Protein AF-A0A7X6X316-F1 (afdb_monomer_lite)

Radius of gyration: 12.23 Å; chains: 1; bounding box: 34×16×23 Å

Sequence (47 aa):
MYQSLIQLQAELLQCTNCSLAKTRTRVIPGEGPADSPIMLLGEAPGG

Secondary structure (DSSP, 8-state):
--SSHHHHHHHHTT--SSGGGGT-S------S-TT-S-----SS---

pLDDT: mean 95.16, std 4.61, range [69.69, 98.0]

Foldseek 3Di:
DDPDPVRVVVCQQVDPPDPCNVPDPGRDDDDDDPPDPDDDDDDDDDD

Structure (mmCIF, N/CA/C/O backbone):
data_AF-A0A7X6X316-F1
#
_entry.id   AF-A0A7X6X316-F1
#
loop_
_atom_site.group_PDB
_atom_site.id
_atom_site.type_symbol
_atom_site.label_atom_id
_atom_site.label_alt_id
_atom_site.label_comp_id
_atom_site.label_asym_id
_atom_site.label_entity_id
_atom_site.label_seq_id
_atom_site.pdbx_PDB_ins_code
_atom_site.Cartn_x
_atom_site.Cartn_y
_atom_site.Cartn_z
_atom_site.occupancy
_atom_site.B_iso_or_equiv
_atom_site.auth_seq_id
_atom_site.auth_comp_id
_atom_site.auth_asym_id
_atom_site.auth_atom_id
_atom_site.pdbx_PDB_model_num
ATOM 1 N N . MET A 1 1 ? -8.087 -11.179 11.310 1.00 81.69 1 MET A N 1
ATOM 2 C CA . MET A 1 1 ? -9.099 -10.820 10.292 1.00 81.69 1 MET A CA 1
ATOM 3 C C . MET A 1 1 ? -9.473 -9.364 10.526 1.00 81.69 1 MET A C 1
ATOM 5 O O . MET A 1 1 ? -9.819 -9.034 11.656 1.00 81.69 1 MET A O 1
ATOM 9 N N . TYR A 1 2 ? -9.293 -8.497 9.529 1.00 93.50 2 TYR A N 1
ATOM 10 C CA . TYR A 1 2 ? -9.557 -7.056 9.648 1.00 93.50 2 TYR A CA 1
ATOM 11 C C . TYR A 1 2 ? -11.059 -6.778 9.768 1.00 93.50 2 TYR A C 1
ATOM 13 O O . TYR A 1 2 ? -11.850 -7.460 9.125 1.00 93.50 2 TYR A O 1
ATOM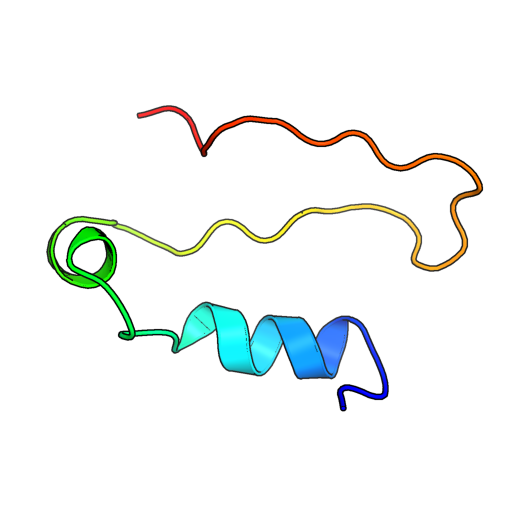 21 N N . GLN A 1 3 ? -11.438 -5.783 10.572 1.00 95.00 3 GLN A N 1
ATOM 22 C CA . GLN A 1 3 ? -12.838 -5.394 10.800 1.00 95.00 3 GLN A CA 1
ATOM 23 C C . GLN A 1 3 ? -13.251 -4.147 10.000 1.00 95.00 3 GLN A C 1
ATOM 25 O O . GLN A 1 3 ? -14.428 -3.806 9.946 1.00 95.00 3 GLN A O 1
ATOM 30 N N . SER A 1 4 ? -12.296 -3.443 9.386 1.00 95.44 4 SER A N 1
ATOM 31 C CA . SER A 1 4 ? -12.558 -2.280 8.535 1.00 95.44 4 SER A CA 1
ATOM 32 C C . SER A 1 4 ? -11.428 -2.048 7.533 1.00 95.44 4 SER A C 1
ATOM 34 O O . SER A 1 4 ? -10.294 -2.494 7.739 1.00 95.44 4 SER A O 1
ATOM 36 N N . LEU A 1 5 ? -11.721 -1.289 6.472 1.00 95.44 5 LEU A N 1
ATOM 37 C CA . LEU A 1 5 ? -10.703 -0.847 5.514 1.00 95.44 5 LEU A CA 1
ATOM 38 C C . LEU A 1 5 ? -9.655 0.065 6.164 1.00 95.44 5 LEU A C 1
ATOM 40 O O . LEU A 1 5 ? -8.490 0.001 5.794 1.00 95.44 5 LEU A O 1
ATOM 44 N N . ILE A 1 6 ? -10.035 0.837 7.188 1.00 95.06 6 ILE A N 1
ATOM 45 C CA . ILE A 1 6 ? -9.105 1.684 7.951 1.00 95.06 6 ILE A CA 1
ATOM 46 C C . ILE A 1 6 ? -8.080 0.819 8.695 1.00 95.06 6 ILE A C 1
ATOM 48 O O . ILE A 1 6 ? -6.884 1.106 8.657 1.00 95.06 6 ILE A O 1
ATOM 52 N N . GLN A 1 7 ? -8.529 -0.262 9.343 1.00 96.12 7 GLN A N 1
ATOM 53 C CA . GLN A 1 7 ? -7.632 -1.178 10.051 1.00 96.12 7 GLN A CA 1
ATOM 54 C C . GLN A 1 7 ? -6.667 -1.867 9.078 1.00 96.12 7 GLN A C 1
ATOM 56 O O . GLN A 1 7 ? -5.472 -1.946 9.353 1.00 96.12 7 GLN A O 1
ATOM 61 N N . LEU A 1 8 ? -7.176 -2.328 7.932 1.00 95.81 8 LEU A N 1
ATOM 62 C CA . LEU A 1 8 ? -6.352 -2.906 6.872 1.00 95.81 8 LEU A CA 1
ATOM 63 C C . LEU A 1 8 ? -5.326 -1.890 6.346 1.00 95.81 8 LEU A C 1
ATOM 65 O O . LEU A 1 8 ? -4.146 -2.207 6.230 1.00 95.81 8 LEU A O 1
ATOM 69 N N . GLN A 1 9 ? -5.750 -0.656 6.070 1.00 96.19 9 GLN A N 1
ATOM 70 C CA . GLN A 1 9 ? -4.881 0.399 5.555 1.00 96.19 9 GLN A CA 1
ATOM 71 C C . GLN A 1 9 ? -3.732 0.720 6.519 1.00 96.19 9 GLN A C 1
ATOM 73 O O . GLN A 1 9 ? -2.596 0.876 6.072 1.00 96.19 9 GLN A O 1
ATOM 78 N N . ALA A 1 10 ? -3.990 0.760 7.830 1.00 96.06 10 ALA A N 1
ATOM 79 C CA . ALA A 1 10 ? -2.958 0.999 8.839 1.00 96.06 10 ALA A CA 1
ATOM 80 C C . ALA A 1 10 ? -1.842 -0.064 8.823 1.00 96.06 10 ALA A C 1
ATOM 82 O O . ALA A 1 10 ? -0.670 0.277 9.003 1.00 96.06 10 ALA A O 1
ATOM 83 N N . GLU A 1 11 ? -2.189 -1.330 8.571 1.00 96.69 11 GLU A N 1
ATOM 84 C CA . GLU A 1 11 ? -1.214 -2.417 8.433 1.00 96.69 11 GLU A CA 1
ATOM 85 C C . GLU A 1 11 ? -0.489 -2.359 7.079 1.00 96.69 11 GLU A C 1
ATOM 87 O O . GLU A 1 11 ? 0.738 -2.472 7.022 1.00 96.69 11 GLU A O 1
ATOM 92 N N . LEU A 1 12 ? -1.216 -2.088 5.986 1.00 96.56 12 LEU A N 1
ATOM 93 C CA . LEU A 1 12 ? -0.635 -1.956 4.645 1.00 96.56 12 LEU A CA 1
ATOM 94 C C . LEU A 1 12 ? 0.456 -0.882 4.590 1.00 96.56 12 LEU A C 1
ATOM 96 O O . LEU A 1 12 ? 1.511 -1.126 4.004 1.00 96.56 12 LEU A O 1
ATOM 100 N N . LEU A 1 13 ? 0.239 0.275 5.226 1.00 97.00 13 LEU A N 1
ATOM 101 C CA . LEU A 1 13 ? 1.204 1.383 5.260 1.00 97.00 13 LEU A CA 1
ATOM 102 C C . LEU A 1 13 ? 2.552 0.993 5.895 1.00 97.00 13 LEU A C 1
ATOM 104 O O . LEU A 1 13 ? 3.575 1.592 5.564 1.00 97.00 13 LEU A O 1
ATOM 108 N N . GLN A 1 14 ? 2.569 -0.022 6.762 1.00 96.94 14 GLN A N 1
ATOM 109 C CA . GLN A 1 14 ? 3.759 -0.497 7.478 1.00 96.94 14 GLN A CA 1
ATOM 110 C C . GLN A 1 14 ? 4.310 -1.821 6.922 1.00 96.94 14 GLN A C 1
ATOM 112 O O . GLN A 1 14 ? 5.321 -2.321 7.406 1.00 96.94 14 GLN A O 1
ATOM 117 N N . CYS A 1 15 ? 3.679 -2.398 5.897 1.00 97.62 15 CYS A N 1
ATOM 118 C CA . CYS A 1 15 ? 3.985 -3.746 5.424 1.00 97.62 15 CYS A CA 1
ATOM 119 C C . CYS A 1 15 ? 5.409 -3.865 4.860 1.00 97.62 15 CYS A C 1
ATOM 121 O O . CYS A 1 15 ? 5.719 -3.288 3.821 1.00 97.62 15 CYS A O 1
ATOM 123 N N . THR A 1 16 ? 6.273 -4.672 5.469 1.00 97.88 16 THR A N 1
ATOM 124 C CA . THR A 1 16 ? 7.650 -4.927 4.997 1.00 97.88 16 THR A CA 1
ATOM 125 C C . THR A 1 16 ? 7.863 -6.370 4.529 1.00 97.88 16 THR A C 1
ATOM 127 O O . THR A 1 16 ? 8.994 -6.831 4.396 1.00 97.88 16 THR A O 1
ATOM 130 N N . ASN A 1 17 ? 6.777 -7.076 4.209 1.00 97.81 17 ASN A N 1
ATOM 131 C CA . ASN A 1 17 ? 6.776 -8.527 3.990 1.00 97.81 17 ASN A CA 1
ATOM 132 C C . ASN A 1 17 ? 7.432 -8.993 2.674 1.00 97.81 17 ASN A C 1
ATOM 134 O O . ASN A 1 17 ? 7.547 -10.196 2.449 1.00 97.81 17 ASN A O 1
ATOM 138 N N . CYS A 1 18 ? 7.852 -8.088 1.784 1.0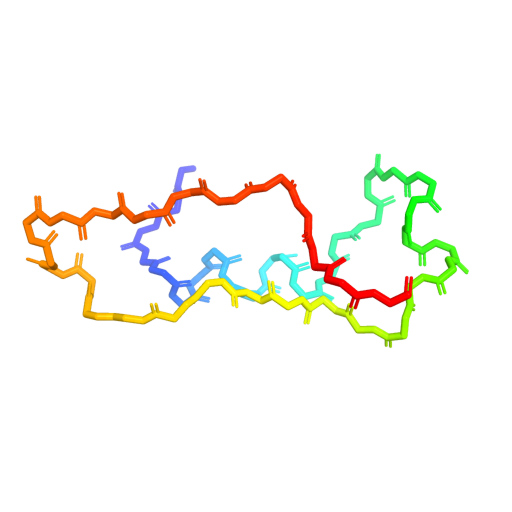0 98.00 18 CYS A N 1
ATOM 139 C CA . CYS A 1 18 ? 8.532 -8.447 0.537 1.00 98.00 18 CYS A CA 1
ATOM 140 C C . CYS A 1 18 ? 9.565 -7.396 0.103 1.00 98.00 18 CYS A C 1
ATOM 142 O O . CYS A 1 18 ? 9.654 -6.297 0.656 1.00 98.00 18 CYS A O 1
ATOM 144 N N . SER A 1 19 ? 10.348 -7.725 -0.926 1.00 97.56 19 SER A N 1
ATOM 145 C CA . SER A 1 19 ? 11.423 -6.875 -1.452 1.00 97.56 19 SER A CA 1
ATOM 146 C C . SER A 1 19 ? 10.956 -5.511 -1.968 1.00 97.56 19 SER A C 1
ATOM 148 O O . SER A 1 19 ? 11.744 -4.570 -1.922 1.00 97.56 19 SER A O 1
ATOM 150 N N . LEU A 1 20 ? 9.691 -5.360 -2.379 1.00 96.06 20 LEU A N 1
ATOM 151 C CA . LEU A 1 20 ? 9.137 -4.078 -2.841 1.00 96.06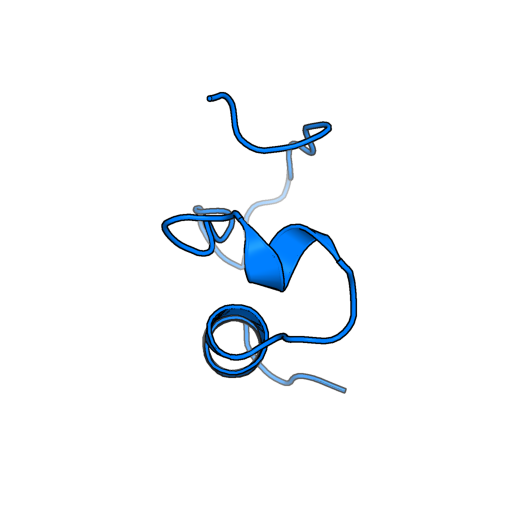 20 LEU A CA 1
ATOM 152 C C . LEU A 1 20 ? 9.195 -2.988 -1.763 1.00 96.06 20 LEU A C 1
ATOM 154 O O . LEU A 1 20 ? 9.290 -1.804 -2.081 1.00 96.06 20 LEU A O 1
ATOM 158 N N . ALA A 1 21 ? 9.187 -3.369 -0.481 1.00 97.31 21 ALA A N 1
ATOM 159 C CA . ALA A 1 21 ? 9.320 -2.424 0.624 1.00 97.31 21 ALA A CA 1
ATOM 160 C C . ALA A 1 21 ? 10.657 -1.672 0.627 1.00 97.31 21 ALA A C 1
ATOM 162 O O . ALA A 1 21 ? 10.743 -0.595 1.207 1.00 97.31 21 ALA A O 1
ATOM 163 N N . LYS A 1 22 ? 11.686 -2.229 -0.023 1.00 97.19 22 LYS A N 1
ATOM 164 C CA . LYS A 1 22 ? 13.032 -1.651 -0.065 1.00 97.19 22 LYS A CA 1
ATOM 165 C C . LYS A 1 22 ? 13.150 -0.487 -1.045 1.00 97.19 22 LYS A C 1
ATOM 167 O O . LYS A 1 22 ? 14.020 0.354 -0.862 1.00 97.19 22 LYS A O 1
ATOM 172 N N . THR A 1 23 ? 12.329 -0.471 -2.095 1.00 95.44 23 THR A N 1
ATOM 173 C CA . THR A 1 23 ? 12.467 0.474 -3.215 1.00 95.44 23 THR A CA 1
ATOM 174 C C . THR A 1 23 ? 11.271 1.402 -3.385 1.00 95.44 23 THR A C 1
ATOM 176 O O . THR A 1 23 ? 11.422 2.475 -3.961 1.00 95.44 23 THR A O 1
ATOM 179 N N . ARG A 1 24 ? 10.082 1.028 -2.895 1.00 95.19 24 ARG A N 1
ATOM 180 C CA . ARG A 1 24 ? 8.883 1.869 -3.015 1.00 95.19 24 ARG A CA 1
ATOM 181 C C . ARG A 1 24 ? 9.053 3.201 -2.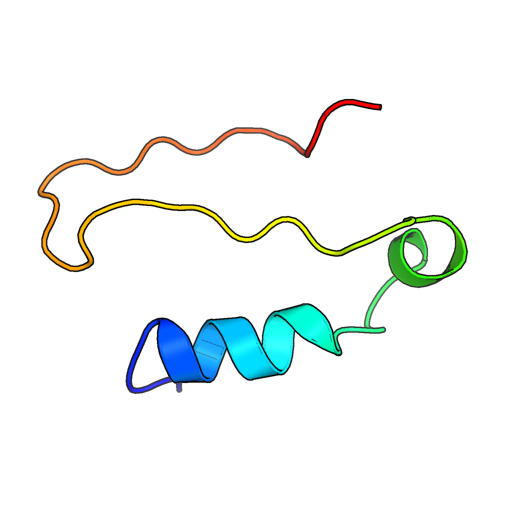273 1.00 95.19 24 ARG A C 1
ATOM 183 O O . ARG A 1 24 ? 9.529 3.233 -1.142 1.00 95.19 24 ARG A O 1
ATOM 190 N N . THR A 1 25 ? 8.558 4.288 -2.860 1.00 95.81 25 THR A N 1
ATOM 191 C CA . THR A 1 25 ? 8.477 5.595 -2.180 1.00 95.81 25 THR A CA 1
ATOM 192 C C . THR A 1 25 ? 7.360 5.619 -1.140 1.00 95.81 25 THR A C 1
ATOM 194 O O . THR A 1 25 ? 7.504 6.196 -0.067 1.00 95.81 25 THR A O 1
ATOM 197 N N . ARG A 1 26 ? 6.224 4.996 -1.462 1.00 95.62 26 ARG A N 1
ATOM 198 C CA . ARG A 1 26 ? 5.050 4.910 -0.593 1.00 95.62 26 ARG A CA 1
ATOM 199 C C . ARG A 1 26 ? 4.219 3.683 -0.938 1.00 95.62 26 ARG A C 1
ATOM 201 O O . ARG A 1 26 ? 4.324 3.141 -2.036 1.00 95.62 26 ARG A O 1
ATOM 208 N N . VAL A 1 27 ? 3.379 3.272 0.000 1.00 97.00 27 VAL A N 1
ATOM 209 C CA . VAL A 1 27 ? 2.284 2.337 -0.267 1.00 97.00 27 VAL A CA 1
ATOM 210 C C . VAL A 1 27 ? 1.125 3.130 -0.870 1.00 97.00 27 VAL A C 1
ATOM 212 O O . VAL A 1 27 ? 0.884 4.265 -0.460 1.00 97.00 27 VAL A O 1
ATOM 215 N N . ILE A 1 28 ? 0.434 2.553 -1.852 1.00 96.31 28 ILE A N 1
ATOM 216 C CA . ILE A 1 28 ? -0.718 3.166 -2.524 1.00 96.31 28 ILE A CA 1
ATOM 217 C C . ILE A 1 28 ? -1.924 2.250 -2.275 1.00 96.31 28 ILE A C 1
ATOM 219 O O . ILE A 1 28 ? -2.086 1.259 -2.988 1.00 96.31 28 ILE A O 1
ATOM 223 N N . PRO A 1 29 ? -2.708 2.500 -1.210 1.00 95.94 29 PRO A N 1
ATOM 224 C CA . PRO A 1 29 ? -3.951 1.776 -0.964 1.00 95.94 29 PRO A CA 1
ATOM 225 C C . PRO A 1 29 ? -4.968 2.026 -2.085 1.00 95.94 29 PRO A C 1
ATOM 227 O O . PRO A 1 29 ? -4.936 3.071 -2.730 1.00 95.94 29 PRO A O 1
ATOM 230 N N . GLY A 1 30 ? -5.883 1.078 -2.294 1.00 94.69 30 GLY A N 1
ATOM 231 C CA . GLY A 1 30 ? -7.057 1.314 -3.135 1.00 94.69 30 GLY A CA 1
ATOM 232 C C . GLY A 1 30 ? -8.013 2.322 -2.490 1.00 94.69 30 GLY A C 1
ATOM 233 O O . GLY A 1 30 ? -8.059 2.447 -1.266 1.00 94.69 30 GLY A O 1
ATOM 234 N N . GLU A 1 31 ? -8.792 3.012 -3.317 1.00 95.38 31 GLU A N 1
ATOM 235 C CA . GLU A 1 31 ? -9.750 4.038 -2.898 1.00 95.38 31 GLU A CA 1
ATOM 236 C C . GLU A 1 31 ? -11.154 3.707 -3.420 1.00 95.38 31 GLU A C 1
ATOM 238 O O . GLU A 1 31 ? -11.309 3.086 -4.472 1.00 95.38 31 GLU A O 1
ATOM 243 N N . GLY A 1 32 ? -12.180 4.132 -2.683 1.00 95.62 32 GLY A N 1
ATOM 244 C CA . GLY A 1 32 ? -13.584 3.960 -3.052 1.00 95.62 32 GLY A CA 1
ATOM 245 C C . GLY A 1 32 ? -14.490 3.694 -1.844 1.00 95.62 32 GLY A C 1
ATOM 246 O O . GLY A 1 32 ? -13.994 3.501 -0.729 1.00 95.62 32 GLY A O 1
ATOM 247 N N . PRO A 1 33 ? -15.821 3.693 -2.040 1.00 96.38 33 PRO A N 1
ATOM 248 C CA . PRO A 1 33 ? -16.775 3.348 -0.991 1.00 96.38 33 PRO A CA 1
ATOM 249 C C . PRO A 1 33 ? -16.589 1.901 -0.524 1.00 96.38 33 PRO A C 1
ATOM 251 O O . PRO A 1 33 ? -16.453 0.991 -1.344 1.00 96.38 33 PRO A O 1
ATOM 254 N N . ALA A 1 34 ? -16.620 1.680 0.792 1.00 94.56 34 ALA A N 1
ATOM 255 C CA . ALA A 1 34 ? -16.472 0.344 1.378 1.00 94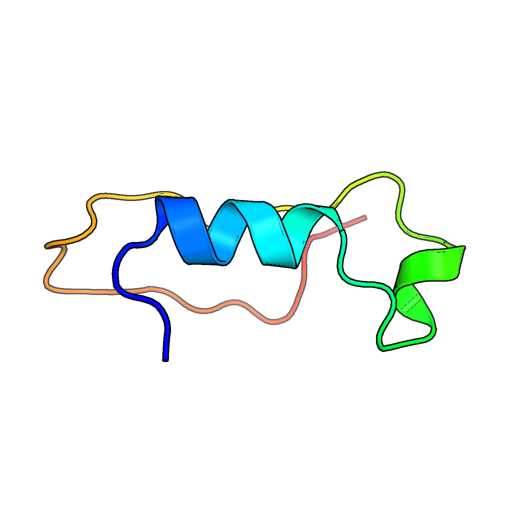.56 34 ALA A CA 1
ATOM 256 C C . ALA A 1 34 ? -17.623 -0.609 1.001 1.00 94.56 34 ALA A C 1
ATOM 258 O O . ALA A 1 34 ? -17.453 -1.824 1.038 1.00 94.56 34 ALA A O 1
ATOM 259 N N . ASP A 1 35 ? -18.778 -0.050 0.649 1.00 95.62 35 ASP A N 1
ATOM 260 C CA . ASP A 1 35 ? -20.015 -0.724 0.263 1.00 95.62 35 ASP A CA 1
ATOM 261 C C . ASP A 1 35 ? -20.257 -0.719 -1.257 1.00 95.62 35 ASP A C 1
ATOM 263 O O . ASP A 1 35 ? -21.354 -1.046 -1.713 1.00 95.62 35 ASP A O 1
ATOM 267 N N . SER A 1 36 ? -19.246 -0.368 -2.061 1.00 97.19 36 SER A N 1
ATOM 268 C CA . SER A 1 36 ? -19.364 -0.409 -3.520 1.00 97.19 36 SER A CA 1
ATOM 269 C C . SER A 1 36 ? -19.703 -1.830 -4.005 1.00 97.19 36 SER A C 1
ATOM 271 O O . SER A 1 36 ? -19.015 -2.782 -3.627 1.00 97.19 36 SER A O 1
ATOM 273 N N . PRO A 1 37 ? -20.699 -2.007 -4.898 1.00 97.88 37 PRO A N 1
ATOM 274 C CA . PRO A 1 37 ? -21.056 -3.325 -5.426 1.00 97.88 37 PRO A CA 1
ATOM 275 C C . PRO A 1 37 ? -20.010 -3.880 -6.405 1.00 97.88 37 PRO A C 1
ATOM 277 O O . PRO A 1 37 ? -20.064 -5.055 -6.763 1.00 97.88 37 PRO A O 1
ATOM 280 N N . ILE A 1 38 ? -19.085 -3.036 -6.876 1.00 97.75 38 ILE A N 1
ATOM 281 C CA . ILE A 1 38 ? -18.042 -3.393 -7.840 1.00 97.75 38 ILE A CA 1
ATOM 282 C C . ILE A 1 38 ? -16.688 -2.898 -7.324 1.00 97.75 38 ILE A C 1
ATOM 284 O O . ILE A 1 38 ? -16.557 -1.749 -6.895 1.00 97.75 38 ILE A O 1
ATOM 288 N N . MET A 1 39 ? -15.675 -3.761 -7.426 1.00 97.44 39 MET A N 1
ATOM 289 C CA . MET A 1 39 ? -14.270 -3.453 -7.168 1.00 97.44 39 MET A CA 1
ATOM 290 C C . MET A 1 39 ? -13.454 -3.728 -8.432 1.00 97.44 39 MET A C 1
ATOM 292 O O . MET A 1 39 ? -13.612 -4.773 -9.060 1.00 97.44 39 MET A O 1
ATOM 296 N N . LEU A 1 40 ? -12.569 -2.800 -8.793 1.00 97.56 40 LEU 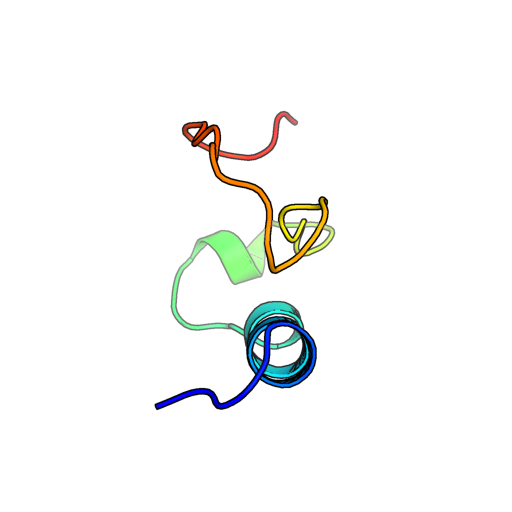A N 1
ATOM 297 C CA . LEU A 1 40 ? -11.630 -2.967 -9.899 1.00 97.56 40 LEU A CA 1
ATOM 298 C C . LEU A 1 40 ? -10.240 -3.265 -9.330 1.00 97.56 40 LEU A C 1
ATOM 300 O O . LEU A 1 40 ? -9.763 -2.540 -8.458 1.00 97.56 40 LEU A O 1
ATOM 304 N N . LEU A 1 41 ? -9.597 -4.327 -9.817 1.00 96.56 41 LEU A N 1
ATOM 305 C CA . LEU A 1 41 ? -8.266 -4.754 -9.385 1.00 96.56 41 LEU A CA 1
ATOM 306 C C . LEU A 1 41 ? -7.275 -4.608 -10.542 1.00 96.56 41 LEU A C 1
ATOM 308 O O . LEU A 1 41 ? -7.477 -5.189 -11.606 1.00 96.56 41 LEU A O 1
ATOM 312 N N . GLY A 1 42 ? -6.219 -3.824 -10.324 1.00 95.56 42 GLY A N 1
ATOM 313 C CA . GLY A 1 42 ? -5.068 -3.726 -11.227 1.00 95.56 42 GLY A CA 1
ATOM 314 C C . GLY A 1 42 ? -3.903 -4.613 -10.777 1.00 95.56 42 GLY A C 1
ATOM 315 O O . GLY A 1 42 ? -3.981 -5.269 -9.741 1.00 95.56 42 GLY A O 1
ATOM 316 N N . GLU A 1 43 ? -2.808 -4.608 -11.540 1.00 96.69 43 GLU A N 1
ATOM 317 C CA . GLU A 1 43 ? -1.609 -5.405 -11.232 1.00 96.69 43 GLU A CA 1
ATOM 318 C C . GLU A 1 43 ? -0.761 -4.790 -10.108 1.00 96.69 43 GLU A C 1
ATOM 320 O O . GLU A 1 43 ? -0.498 -5.428 -9.090 1.00 96.69 43 GLU A O 1
ATOM 325 N N . ALA A 1 44 ? -0.323 -3.542 -10.289 1.00 94.00 44 ALA A N 1
ATOM 326 C CA . ALA A 1 44 ? 0.520 -2.808 -9.351 1.00 94.00 44 ALA A CA 1
ATOM 327 C C . ALA A 1 44 ? 0.428 -1.295 -9.622 1.00 94.00 44 ALA A C 1
ATOM 329 O O . ALA A 1 44 ? 0.013 -0.892 -10.713 1.00 94.00 44 ALA A O 1
ATOM 330 N N . PRO A 1 45 ? 0.820 -0.433 -8.665 1.00 94.44 45 PRO A N 1
ATOM 331 C CA . PRO A 1 45 ? 0.957 0.991 -8.937 1.00 94.44 45 PRO A CA 1
ATOM 332 C C . PRO A 1 45 ? 1.989 1.258 -10.038 1.00 94.44 45 PRO A C 1
ATOM 334 O O . PRO A 1 45 ? 3.037 0.616 -10.073 1.00 94.44 45 PRO A O 1
ATOM 337 N N . GLY A 1 46 ? 1.697 2.226 -10.907 1.00 87.06 46 GLY A N 1
ATOM 338 C CA . GLY A 1 46 ? 2.634 2.678 -11.936 1.00 87.06 46 GLY A CA 1
ATOM 339 C C . GLY A 1 46 ? 3.771 3.529 -11.363 1.00 87.06 46 GLY A C 1
ATOM 340 O O . GLY A 1 46 ? 3.575 4.252 -10.381 1.00 87.06 46 GLY A O 1
ATOM 341 N N . GLY A 1 47 ? 4.944 3.443 -11.997 1.00 69.69 47 GLY A N 1
ATOM 342 C CA . GLY A 1 47 ? 6.172 4.160 -11.644 1.00 69.69 47 GLY A CA 1
ATOM 343 C C . GLY A 1 47 ? 7.355 3.679 -12.468 1.00 69.69 47 GLY A C 1
ATOM 344 O O . GLY A 1 47 ? 7.491 2.444 -12.602 1.00 69.69 47 GLY A O 1
#